Protein AF-A0A6J4K923-F1 (afdb_monomer_lite)

Structure (mmCIF, N/CA/C/O backbone):
data_AF-A0A6J4K923-F1
#
_entry.id   AF-A0A6J4K923-F1
#
loop_
_atom_site.group_PDB
_atom_site.id
_atom_site.type_symbol
_atom_site.label_atom_id
_atom_site.label_alt_id
_atom_site.label_comp_id
_atom_site.label_asym_id
_atom_site.label_entity_id
_atom_site.label_seq_id
_atom_site.pdbx_PDB_ins_code
_atom_site.Cartn_x
_atom_site.Cartn_y
_atom_site.Cartn_z
_atom_site.occupancy
_atom_site.B_iso_or_equiv
_atom_site.auth_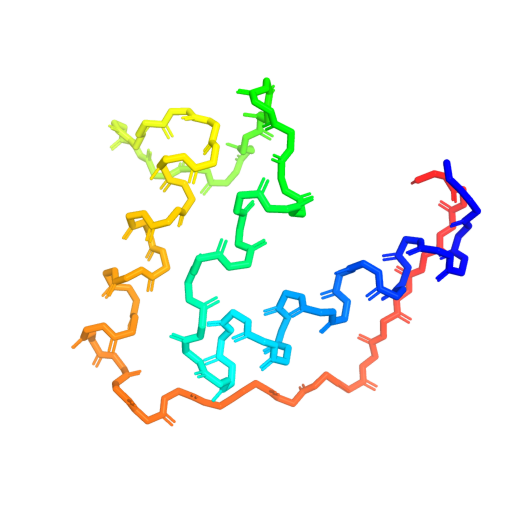seq_id
_atom_site.auth_comp_id
_atom_site.auth_asym_id
_atom_site.auth_atom_id
_atom_site.pdbx_PDB_model_num
ATOM 1 N N . MET A 1 1 ? -7.841 10.910 10.393 1.00 79.31 1 MET A N 1
ATOM 2 C CA . MET A 1 1 ? -8.774 9.808 10.066 1.00 79.31 1 MET A CA 1
ATOM 3 C C . MET A 1 1 ? -8.980 9.021 11.346 1.00 79.31 1 MET A C 1
ATOM 5 O O . MET A 1 1 ? -8.118 9.039 12.206 1.00 79.31 1 MET A O 1
ATOM 9 N N . SER A 1 2 ? -10.114 8.369 11.552 1.00 93.69 2 SER A N 1
ATOM 10 C CA . SER A 1 2 ? -10.227 7.460 12.694 1.00 93.69 2 SER A CA 1
ATOM 11 C C . SER A 1 2 ? -9.260 6.284 12.535 1.00 93.69 2 SER A C 1
ATOM 13 O O . SER A 1 2 ? -8.955 5.858 11.419 1.00 93.69 2 SER A O 1
ATOM 15 N N . ALA A 1 3 ? -8.838 5.703 13.660 1.00 95.00 3 ALA A N 1
ATOM 16 C CA . ALA A 1 3 ? -8.007 4.506 13.646 1.00 95.00 3 ALA A CA 1
ATOM 17 C C . ALA A 1 3 ? -8.631 3.391 12.788 1.00 95.00 3 ALA A C 1
ATOM 19 O O . ALA A 1 3 ? -7.913 2.695 12.088 1.00 95.00 3 ALA A O 1
ATOM 20 N N . GLU A 1 4 ? -9.957 3.232 12.790 1.00 94.06 4 GLU A N 1
ATOM 21 C CA . GLU A 1 4 ? -10.650 2.233 11.967 1.00 94.06 4 GLU A CA 1
ATOM 22 C C . GLU A 1 4 ? -10.557 2.534 10.462 1.00 94.06 4 GLU A C 1
ATOM 24 O O . GLU A 1 4 ? -10.266 1.631 9.675 1.00 94.06 4 GLU A O 1
ATOM 29 N N . GLU A 1 5 ? -10.702 3.799 10.058 1.00 95.00 5 GLU A N 1
ATOM 30 C CA . GLU A 1 5 ? -10.496 4.223 8.666 1.00 95.00 5 GLU A CA 1
ATOM 31 C C . GLU A 1 5 ? -9.052 3.980 8.213 1.00 95.00 5 GLU A C 1
ATOM 33 O O . GLU A 1 5 ? -8.831 3.498 7.102 1.00 95.00 5 GLU A O 1
ATOM 38 N N . ASN A 1 6 ? -8.067 4.219 9.083 1.00 95.25 6 ASN A N 1
ATOM 39 C CA . ASN A 1 6 ? -6.661 3.930 8.789 1.00 95.25 6 ASN A CA 1
ATOM 40 C C . ASN A 1 6 ? -6.431 2.439 8.537 1.00 95.25 6 ASN A C 1
ATOM 42 O O . ASN A 1 6 ? -5.747 2.063 7.582 1.00 95.25 6 ASN A O 1
ATOM 46 N N . ARG A 1 7 ? -7.041 1.578 9.365 1.00 95.44 7 ARG A N 1
ATOM 47 C CA . ARG A 1 7 ? -6.978 0.119 9.187 1.00 95.44 7 ARG A CA 1
ATOM 48 C C . ARG A 1 7 ? -7.576 -0.304 7.854 1.00 95.44 7 ARG A C 1
ATOM 50 O O . ARG A 1 7 ? -6.992 -1.140 7.168 1.00 95.44 7 ARG A O 1
ATOM 57 N N . ALA A 1 8 ? -8.716 0.276 7.486 1.00 95.50 8 ALA A N 1
ATOM 58 C CA . ALA A 1 8 ? -9.365 -0.016 6.218 1.00 95.50 8 ALA A CA 1
ATOM 59 C C . ALA A 1 8 ? -8.486 0.407 5.031 1.00 95.50 8 ALA A C 1
ATOM 61 O O . ALA A 1 8 ? -8.270 -0.387 4.116 1.00 95.50 8 ALA A O 1
ATOM 62 N N . VAL A 1 9 ? -7.920 1.618 5.071 1.00 96.19 9 VAL A N 1
ATOM 63 C CA . VAL A 1 9 ? -7.047 2.138 4.009 1.00 96.19 9 VAL A CA 1
ATOM 64 C C . VAL A 1 9 ? -5.799 1.278 3.829 1.00 96.19 9 VAL A C 1
ATOM 66 O O . VAL A 1 9 ? -5.520 0.852 2.709 1.00 96.19 9 VAL A O 1
ATOM 69 N N . ILE A 1 10 ? -5.074 0.948 4.902 1.00 95.94 10 ILE A N 1
ATOM 70 C CA . ILE A 1 10 ? -3.865 0.124 4.764 1.00 95.94 10 ILE A CA 1
ATOM 71 C C . ILE A 1 10 ? -4.195 -1.330 4.389 1.00 95.94 10 ILE A C 1
ATOM 73 O O . ILE A 1 10 ? -3.441 -1.962 3.652 1.00 95.94 10 ILE A O 1
ATOM 77 N N . GLY A 1 11 ? -5.357 -1.848 4.803 1.00 97.06 11 GLY A N 1
ATOM 78 C CA . GLY A 1 11 ? -5.857 -3.151 4.361 1.00 97.06 11 GLY A CA 1
ATOM 79 C C . GLY A 1 11 ? -6.028 -3.236 2.840 1.00 97.06 11 GLY A C 1
ATOM 80 O O . GLY A 1 11 ? -5.639 -4.237 2.236 1.00 97.06 11 GLY A O 1
ATOM 81 N N . ARG A 1 12 ? -6.518 -2.161 2.203 1.00 97.69 12 ARG A N 1
ATOM 82 C CA . ARG A 1 12 ? -6.624 -2.073 0.735 1.00 97.69 12 ARG A CA 1
ATOM 83 C C . ARG A 1 12 ? -5.263 -2.146 0.044 1.00 97.69 12 ARG A C 1
ATOM 85 O O . ARG A 1 12 ? -5.176 -2.716 -1.036 1.00 97.69 12 ARG A O 1
ATOM 92 N N . VAL A 1 13 ? -4.193 -1.629 0.654 1.00 97.44 13 VAL A N 1
ATOM 93 C CA . VAL A 1 13 ? -2.840 -1.745 0.082 1.00 97.44 13 VAL A CA 1
ATOM 94 C C . VAL A 1 13 ? -2.421 -3.215 -0.003 1.00 97.44 13 VAL A C 1
ATOM 96 O O . VAL A 1 13 ? -2.013 -3.679 -1.062 1.00 97.44 13 VAL A O 1
ATOM 99 N N . PHE A 1 14 ? -2.564 -3.985 1.074 1.00 97.94 14 PHE A N 1
ATOM 100 C CA . PHE A 1 14 ? -2.179 -5.400 1.039 1.00 97.94 14 PHE A CA 1
ATOM 101 C C . PHE A 1 14 ? -3.045 -6.212 0.069 1.00 97.94 14 PHE A C 1
ATOM 103 O O . PHE A 1 14 ? -2.518 -6.994 -0.721 1.00 97.94 14 PHE A O 1
ATOM 110 N N . GLU A 1 15 ? -4.360 -5.998 0.084 1.00 98.12 15 GLU A N 1
ATOM 111 C CA . GLU A 1 15 ? -5.275 -6.796 -0.727 1.00 98.12 15 GLU A CA 1
ATOM 112 C C . GLU A 1 15 ? -5.294 -6.376 -2.203 1.00 98.12 15 GLU A C 1
ATOM 114 O O . GLU A 1 15 ? -5.142 -7.202 -3.100 1.00 98.12 15 GLU A O 1
ATOM 119 N N . GLU A 1 16 ? -5.473 -5.092 -2.496 1.00 98.25 16 GLU A N 1
ATOM 120 C CA . GLU A 1 16 ? -5.639 -4.635 -3.875 1.00 98.25 16 GLU A CA 1
ATOM 121 C C . GLU A 1 16 ? -4.295 -4.431 -4.571 1.00 98.25 16 GLU A C 1
ATOM 123 O O . GLU A 1 16 ? -4.122 -4.890 -5.700 1.00 98.25 16 GLU A O 1
ATOM 128 N N . VAL A 1 17 ? -3.333 -3.788 -3.903 1.00 97.81 17 VAL A N 1
ATOM 129 C CA . VAL A 1 17 ? -2.051 -3.440 -4.531 1.00 97.81 17 VAL A CA 1
ATOM 130 C C . VAL A 1 17 ? -1.129 -4.655 -4.615 1.00 97.81 17 VAL A C 1
ATOM 132 O O . VAL A 1 17 ? -0.570 -4.899 -5.680 1.00 97.81 17 VAL A O 1
ATOM 135 N N . LEU A 1 18 ? -0.973 -5.429 -3.534 1.00 97.81 18 LEU A N 1
ATOM 136 C CA . LEU A 1 18 ? -0.047 -6.570 -3.519 1.00 97.81 18 LEU A CA 1
ATOM 137 C C . LEU A 1 18 ? -0.712 -7.867 -3.991 1.00 97.81 18 LEU A C 1
ATOM 139 O O . LEU A 1 18 ? -0.280 -8.432 -4.992 1.00 97.81 18 LEU A O 1
ATOM 143 N N . ASN A 1 19 ? -1.781 -8.322 -3.327 1.00 98.00 19 ASN A N 1
ATOM 144 C CA . ASN A 1 19 ? -2.379 -9.633 -3.620 1.00 98.00 19 ASN A CA 1
ATOM 145 C C . ASN A 1 19 ? -3.076 -9.684 -4.984 1.00 98.00 19 ASN A C 1
ATOM 147 O O . ASN A 1 19 ? -2.958 -10.673 -5.706 1.00 98.00 19 ASN A O 1
ATOM 151 N N . ARG A 1 20 ? -3.808 -8.626 -5.351 1.00 97.75 20 ARG A N 1
ATOM 152 C CA . ARG A 1 20 ? -4.489 -8.517 -6.654 1.00 97.75 20 ARG A CA 1
ATOM 153 C C . ARG A 1 20 ? -3.647 -7.818 -7.721 1.00 97.75 20 ARG A C 1
ATOM 155 O O . ARG A 1 20 ? -4.123 -7.676 -8.846 1.00 97.75 20 ARG A O 1
ATOM 162 N N . GLN A 1 21 ? -2.430 -7.391 -7.373 1.00 97.00 21 GLN A N 1
ATOM 163 C CA . GLN A 1 21 ? -1.482 -6.709 -8.261 1.00 97.00 21 GLN A CA 1
ATOM 164 C C . GLN A 1 21 ? -2.083 -5.487 -8.982 1.00 97.00 21 GLN A C 1
ATOM 166 O O . GLN A 1 21 ? -1.680 -5.136 -10.092 1.00 97.00 21 GLN A O 1
ATOM 171 N N . ASN A 1 22 ? -3.057 -4.819 -8.356 1.00 97.25 22 ASN A N 1
ATOM 172 C CA . ASN A 1 22 ? -3.709 -3.634 -8.896 1.00 97.25 22 ASN A CA 1
ATOM 173 C C . ASN A 1 22 ? -2.958 -2.370 -8.453 1.00 97.25 22 ASN A C 1
ATOM 175 O O . ASN A 1 22 ? -3.382 -1.640 -7.556 1.00 97.25 22 ASN A O 1
ATOM 179 N N . VAL A 1 23 ? -1.806 -2.136 -9.084 1.00 95.81 23 VAL A N 1
ATOM 180 C CA . VAL A 1 23 ? -0.865 -1.056 -8.736 1.00 95.81 23 VAL A CA 1
ATOM 181 C C . VAL A 1 23 ? -1.491 0.339 -8.874 1.00 95.81 23 VAL A C 1
ATOM 183 O O . VAL A 1 23 ? -1.074 1.272 -8.189 1.00 95.81 23 VAL A O 1
ATOM 186 N N . ASP A 1 24 ? -2.527 0.499 -9.698 1.00 95.62 24 ASP A N 1
ATOM 187 C CA . ASP A 1 24 ? -3.170 1.798 -9.920 1.00 95.62 24 ASP A CA 1
ATOM 188 C C . ASP A 1 24 ? -3.958 2.322 -8.717 1.00 95.62 24 ASP A C 1
ATOM 190 O O . ASP A 1 24 ? -4.080 3.535 -8.561 1.00 95.62 24 ASP A O 1
ATOM 194 N N . VAL A 1 25 ? -4.360 1.445 -7.791 1.00 97.12 25 VAL A N 1
ATOM 195 C CA . VAL A 1 25 ? -5.007 1.837 -6.523 1.00 97.12 25 VAL A CA 1
ATOM 196 C C . VAL A 1 25 ? -4.093 2.727 -5.667 1.00 97.12 25 VAL A C 1
ATOM 198 O O . VAL A 1 25 ? -4.571 3.485 -4.825 1.00 97.12 25 VAL A O 1
ATOM 201 N N . ILE A 1 26 ? -2.777 2.719 -5.911 1.00 96.94 26 ILE A N 1
ATOM 202 C CA . ILE A 1 26 ? -1.837 3.627 -5.243 1.00 96.94 26 ILE A CA 1
ATOM 203 C C . ILE A 1 26 ? -2.198 5.104 -5.480 1.00 96.94 26 ILE A C 1
ATOM 205 O O . ILE A 1 26 ? -2.032 5.902 -4.560 1.00 96.94 26 ILE A O 1
ATOM 209 N N . ASP A 1 27 ? -2.736 5.476 -6.648 1.00 95.75 27 ASP A N 1
ATOM 210 C CA . ASP A 1 27 ? -3.128 6.872 -6.918 1.00 95.75 27 ASP A CA 1
ATOM 211 C C . ASP A 1 27 ? -4.321 7.330 -6.064 1.00 95.75 27 ASP A C 1
ATOM 213 O O . ASP A 1 27 ? -4.492 8.524 -5.829 1.00 95.75 27 ASP A O 1
ATOM 217 N N . GLU A 1 28 ? -5.148 6.390 -5.600 1.00 96.12 28 GLU A N 1
ATOM 218 C CA . GLU A 1 28 ? -6.288 6.674 -4.725 1.00 96.12 28 GLU A CA 1
ATOM 219 C C . GLU A 1 28 ? -5.875 6.760 -3.253 1.00 96.12 28 GLU A C 1
ATOM 221 O O . GLU A 1 28 ? -6.462 7.522 -2.487 1.00 96.12 28 GLU A O 1
ATOM 226 N N . LEU A 1 29 ? -4.909 5.931 -2.844 1.00 96.00 29 LEU A N 1
ATOM 227 C CA . LEU A 1 29 ? -4.575 5.720 -1.434 1.00 96.00 29 LEU A CA 1
ATOM 228 C C . LEU A 1 29 ? -3.420 6.591 -0.935 1.00 96.00 29 LEU A C 1
ATOM 230 O O . LEU A 1 29 ? -3.345 6.865 0.262 1.00 96.00 29 LEU A O 1
ATOM 234 N N . PHE A 1 30 ? -2.505 7.000 -1.815 1.00 95.94 30 PHE A N 1
ATOM 235 C CA . PHE A 1 30 ? -1.292 7.712 -1.422 1.00 95.94 30 PHE A CA 1
ATOM 236 C C . PHE A 1 30 ? -1.369 9.187 -1.809 1.00 95.94 30 PHE A C 1
ATOM 238 O O . PHE A 1 30 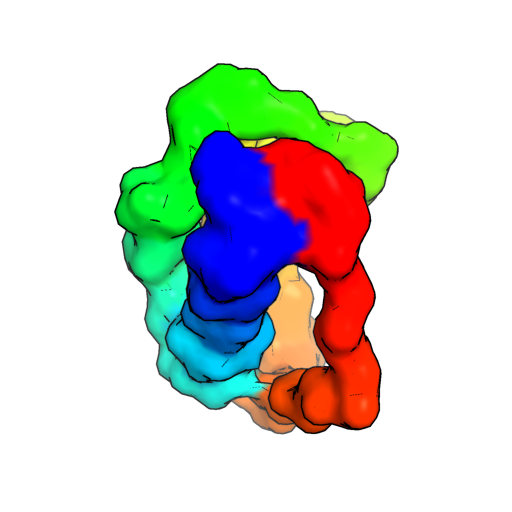? -1.620 9.545 -2.958 1.00 95.94 30 PHE A O 1
ATOM 245 N N . ALA A 1 31 ? -1.095 10.057 -0.838 1.00 95.56 31 ALA A N 1
ATOM 246 C CA . ALA A 1 31 ? -1.046 11.494 -1.065 1.00 95.56 31 ALA A CA 1
ATOM 247 C C . ALA A 1 31 ? 0.127 11.880 -1.983 1.00 95.56 31 ALA A C 1
ATOM 249 O O . ALA A 1 31 ? 1.192 11.258 -1.958 1.00 95.56 31 ALA A O 1
ATOM 250 N N . ALA A 1 32 ? -0.053 12.941 -2.773 1.00 94.12 32 ALA A N 1
ATOM 251 C CA . ALA A 1 32 ? 0.964 13.431 -3.707 1.00 94.12 32 ALA A CA 1
ATOM 252 C C . ALA A 1 32 ? 2.278 13.839 -3.012 1.00 94.12 32 ALA A C 1
ATOM 254 O O . ALA A 1 32 ? 3.352 13.734 -3.601 1.00 94.12 32 ALA A O 1
ATOM 255 N N . ASP A 1 33 ? 2.188 14.274 -1.757 1.00 93.81 33 ASP A N 1
ATOM 256 C CA . ASP A 1 33 ? 3.290 14.694 -0.894 1.00 93.81 33 ASP A CA 1
ATOM 257 C C . ASP A 1 33 ? 3.768 13.591 0.068 1.00 93.81 33 ASP A C 1
ATOM 259 O O . ASP A 1 33 ? 4.490 13.880 1.022 1.00 93.81 33 ASP A O 1
ATOM 263 N N . LEU A 1 34 ? 3.417 12.322 -0.192 1.00 94.12 34 LEU A N 1
ATOM 264 C CA . LEU A 1 34 ? 3.886 11.174 0.584 1.00 94.12 34 LEU A CA 1
ATOM 265 C C . LEU A 1 34 ? 5.408 11.211 0.785 1.00 94.12 34 LEU A C 1
ATOM 267 O O . LEU A 1 34 ? 6.196 11.152 -0.168 1.00 94.12 34 LEU A O 1
ATOM 271 N N . VAL A 1 35 ? 5.804 11.167 2.056 1.00 92.12 35 VAL A N 1
ATOM 272 C CA . VAL A 1 35 ? 7.183 10.946 2.484 1.00 92.12 35 VAL A CA 1
ATOM 273 C C . VAL A 1 35 ? 7.358 9.472 2.843 1.00 92.12 35 VAL A C 1
ATOM 275 O O . VAL A 1 35 ? 6.919 9.017 3.897 1.00 92.12 35 VAL A O 1
ATOM 278 N N . ASN A 1 36 ? 8.014 8.707 1.969 1.00 92.62 36 ASN A N 1
ATOM 279 C CA . ASN A 1 36 ? 8.371 7.321 2.261 1.00 92.62 36 ASN A CA 1
ATOM 280 C C . ASN A 1 36 ? 9.723 7.260 2.992 1.00 92.62 36 ASN A C 1
ATOM 282 O O . ASN A 1 36 ? 10.785 7.354 2.378 1.00 92.62 36 ASN A O 1
ATOM 286 N N . HIS A 1 37 ? 9.685 7.067 4.310 1.00 93.44 37 HIS A N 1
ATOM 287 C CA . HIS A 1 37 ? 10.882 6.960 5.153 1.00 93.44 37 HIS A CA 1
ATOM 288 C C . HIS A 1 37 ? 11.693 5.671 4.947 1.00 93.44 37 HIS A C 1
ATOM 290 O O . HIS A 1 37 ? 12.819 5.575 5.431 1.00 93.44 37 HIS A O 1
ATOM 296 N N . SER A 1 38 ? 11.142 4.692 4.231 1.00 91.12 38 SER A N 1
ATOM 297 C CA . SER A 1 38 ? 11.809 3.436 3.873 1.00 91.12 38 SER A CA 1
ATOM 298 C C . SER A 1 38 ? 12.165 3.369 2.386 1.00 91.12 38 SER A C 1
ATOM 300 O O . SER A 1 38 ? 12.475 2.291 1.882 1.00 91.12 38 SER A O 1
ATOM 302 N N . ALA A 1 39 ? 12.109 4.501 1.679 1.00 91.81 39 ALA A N 1
ATOM 303 C CA . ALA A 1 39 ? 12.473 4.577 0.273 1.00 91.81 39 ALA A CA 1
ATOM 304 C C . ALA A 1 39 ? 13.927 4.134 0.046 1.00 91.81 39 ALA A C 1
ATOM 306 O O . ALA A 1 39 ? 14.829 4.468 0.821 1.00 91.81 39 ALA A O 1
ATOM 307 N N . TRP A 1 40 ? 14.165 3.405 -1.044 1.00 89.88 40 TRP A N 1
ATOM 308 C CA . TRP A 1 40 ? 15.521 3.061 -1.458 1.00 89.88 40 TRP A CA 1
ATOM 309 C C . TRP A 1 40 ? 16.298 4.310 -1.903 1.00 89.88 40 TRP A C 1
ATOM 311 O O . TRP A 1 40 ? 15.696 5.287 -2.362 1.00 89.88 40 TRP A O 1
ATOM 321 N N . PRO A 1 41 ? 17.642 4.306 -1.815 1.00 90.81 41 PRO A N 1
ATOM 322 C CA . PRO A 1 41 ? 18.449 5.407 -2.329 1.00 90.81 41 PRO A CA 1
ATOM 323 C C . PRO A 1 41 ? 18.129 5.705 -3.802 1.00 90.81 41 PRO A C 1
ATOM 325 O O . PRO A 1 41 ? 18.278 4.842 -4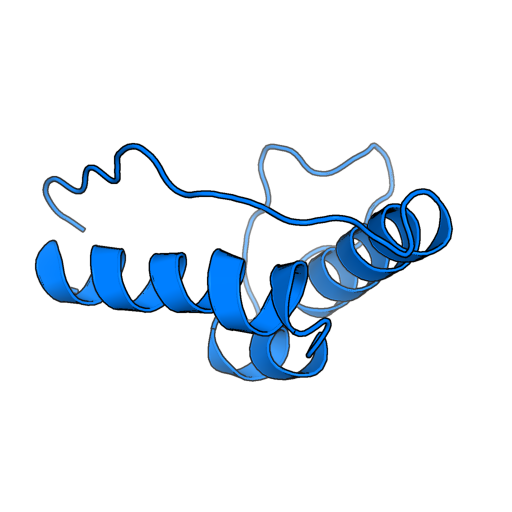.662 1.00 90.81 41 PRO A O 1
ATOM 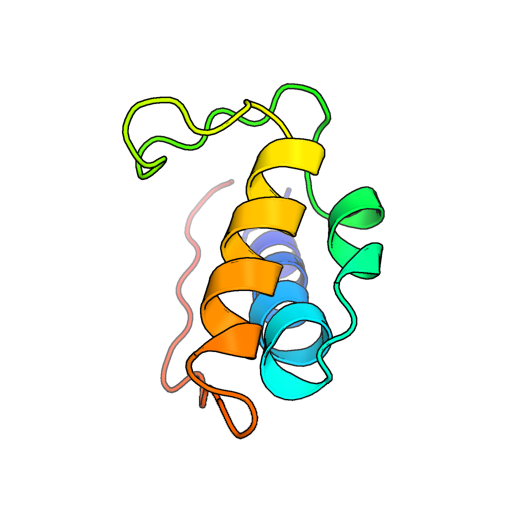328 N N . GLY A 1 42 ? 17.702 6.938 -4.089 1.00 89.25 42 GLY A N 1
ATOM 329 C CA . GLY A 1 42 ? 17.353 7.383 -5.443 1.00 89.25 42 GLY A CA 1
ATOM 330 C C . GLY A 1 42 ? 15.923 7.069 -5.896 1.00 89.25 42 GLY A C 1
ATOM 331 O O . GLY A 1 42 ? 15.563 7.446 -7.009 1.00 89.25 42 GLY A O 1
ATOM 332 N N . GLN A 1 43 ? 15.097 6.431 -5.061 1.00 90.88 43 GLN A N 1
ATOM 333 C CA . GLN A 1 43 ? 13.680 6.226 -5.359 1.00 90.88 43 GLN A CA 1
ATOM 334 C C . GLN A 1 43 ? 12.948 7.575 -5.430 1.00 90.88 43 GLN A C 1
ATOM 336 O O . GLN A 1 43 ? 13.161 8.460 -4.597 1.00 90.88 43 GLN A O 1
ATOM 341 N N . ALA A 1 44 ? 12.078 7.734 -6.431 1.00 90.50 44 ALA A N 1
ATOM 342 C CA . ALA A 1 44 ? 11.244 8.924 -6.559 1.00 90.50 44 ALA A CA 1
ATOM 343 C C . ALA A 1 44 ? 10.313 9.090 -5.341 1.00 90.50 44 ALA A C 1
ATOM 345 O O . ALA A 1 44 ? 9.946 8.119 -4.679 1.00 90.50 44 ALA A O 1
ATOM 346 N N . THR A 1 45 ? 9.915 10.325 -5.041 1.00 91.31 45 THR A N 1
ATOM 347 C CA . THR A 1 45 ? 8.963 10.615 -3.959 1.00 91.31 45 THR A CA 1
ATOM 348 C C . THR A 1 45 ? 7.517 10.440 -4.425 1.00 91.31 45 THR A C 1
ATOM 350 O O . THR A 1 45 ? 7.236 10.386 -5.627 1.00 91.31 45 THR A O 1
ATOM 353 N N . GLY A 1 46 ? 6.580 10.397 -3.475 1.00 93.50 46 GLY A N 1
ATOM 354 C CA . GLY A 1 46 ? 5.157 10.374 -3.795 1.00 93.50 46 GLY A CA 1
ATOM 355 C C . GLY A 1 46 ? 4.646 9.040 -4.369 1.00 93.50 46 GLY A C 1
ATOM 356 O O . GLY A 1 46 ? 5.365 8.035 -4.392 1.00 93.50 46 GLY A O 1
ATOM 357 N N . PRO A 1 47 ? 3.400 9.028 -4.879 1.00 95.31 47 PRO A N 1
ATOM 358 C CA . PRO A 1 47 ? 2.738 7.831 -5.402 1.00 95.31 47 PRO A CA 1
ATOM 359 C C . PRO A 1 47 ? 3.494 7.176 -6.563 1.00 95.31 47 PRO A C 1
ATOM 361 O O . PRO A 1 47 ? 3.591 5.953 -6.625 1.00 95.31 47 PRO A O 1
ATOM 364 N N . ALA A 1 48 ? 4.101 7.976 -7.446 1.00 93.31 48 ALA A N 1
ATOM 365 C CA . ALA A 1 48 ? 4.857 7.472 -8.592 1.00 93.31 48 ALA A CA 1
ATOM 366 C C . ALA A 1 48 ? 6.052 6.601 -8.166 1.00 93.31 48 ALA A C 1
ATOM 368 O O . ALA A 1 48 ? 6.256 5.515 -8.709 1.00 93.31 48 ALA A O 1
ATOM 369 N N . GLY A 1 49 ? 6.810 7.043 -7.157 1.00 93.81 49 GLY A N 1
ATOM 370 C CA . GLY A 1 49 ? 7.918 6.262 -6.612 1.00 93.81 49 GLY A CA 1
ATOM 371 C C . GLY A 1 49 ? 7.466 5.003 -5.878 1.00 93.81 49 GLY A C 1
ATOM 372 O O . GLY A 1 49 ? 8.150 3.981 -5.934 1.00 93.81 49 GLY A O 1
ATOM 373 N N . THR A 1 50 ? 6.306 5.041 -5.221 1.00 95.62 50 THR A N 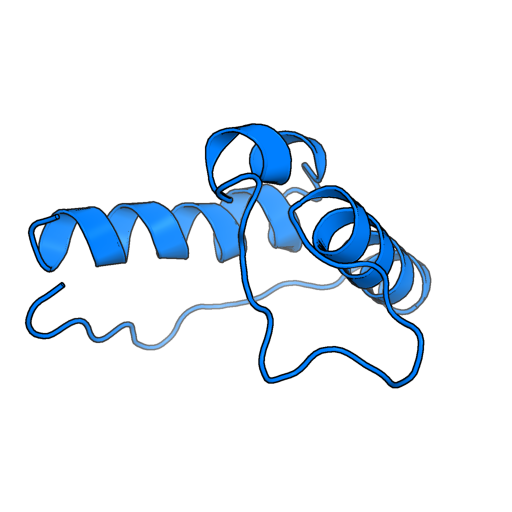1
ATOM 374 C CA . THR A 1 50 ? 5.704 3.855 -4.593 1.00 95.62 50 THR A CA 1
ATOM 375 C C . THR A 1 50 ? 5.256 2.835 -5.641 1.00 95.62 50 THR A C 1
ATOM 377 O O . THR A 1 50 ? 5.577 1.656 -5.504 1.00 95.62 50 THR A O 1
ATOM 380 N N . LYS A 1 51 ? 4.591 3.272 -6.722 1.00 95.56 51 LYS A N 1
ATOM 381 C CA . LYS A 1 51 ? 4.193 2.396 -7.838 1.00 95.56 51 LYS A CA 1
ATOM 382 C C . LYS A 1 51 ? 5.388 1.680 -8.451 1.00 95.56 51 LYS A C 1
ATOM 384 O O . LYS A 1 51 ? 5.327 0.472 -8.661 1.00 95.56 51 LYS A O 1
ATOM 389 N N . GLN A 1 52 ? 6.472 2.414 -8.707 1.00 94.69 52 GLN A N 1
ATOM 390 C CA . GLN A 1 52 ? 7.693 1.832 -9.257 1.00 94.69 52 GLN A CA 1
ATOM 391 C C . GLN A 1 52 ? 8.253 0.741 -8.334 1.00 94.69 52 GLN A C 1
ATOM 393 O O . GLN A 1 52 ? 8.499 -0.371 -8.793 1.00 94.69 52 GLN A O 1
ATOM 398 N N . ALA A 1 53 ? 8.399 1.026 -7.038 1.00 94.56 53 ALA A N 1
ATOM 399 C CA . ALA A 1 53 ? 8.942 0.055 -6.090 1.00 94.56 53 ALA A CA 1
ATOM 400 C C . ALA A 1 53 ? 8.068 -1.205 -5.972 1.00 94.56 53 ALA A C 1
ATOM 402 O O . ALA A 1 53 ? 8.591 -2.318 -5.966 1.00 94.56 53 ALA A O 1
ATOM 403 N N . VAL A 1 54 ? 6.739 -1.056 -5.933 1.00 96.00 54 VAL A N 1
ATOM 404 C CA . VAL A 1 54 ? 5.818 -2.204 -5.921 1.00 96.00 54 VAL A CA 1
ATOM 405 C C . VAL A 1 54 ? 5.945 -3.025 -7.205 1.00 96.00 54 VAL A C 1
ATOM 407 O O . VAL A 1 54 ? 6.037 -4.249 -7.134 1.00 96.00 54 VAL A O 1
ATOM 410 N N . ALA A 1 55 ? 5.993 -2.376 -8.370 1.00 94.94 55 ALA A N 1
ATOM 411 C CA . ALA A 1 55 ? 6.152 -3.066 -9.647 1.00 94.94 55 ALA A CA 1
ATOM 412 C C . ALA A 1 55 ? 7.478 -3.843 -9.725 1.00 94.94 55 ALA A C 1
ATOM 414 O O . ALA A 1 55 ? 7.498 -4.971 -10.213 1.00 94.94 55 ALA A O 1
ATOM 415 N N . G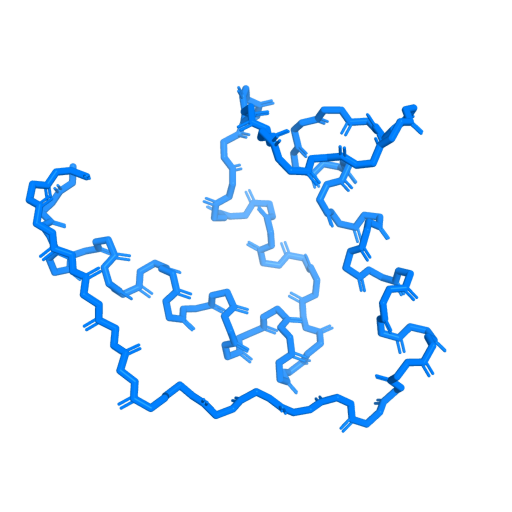LU A 1 56 ? 8.571 -3.280 -9.202 1.00 94.62 56 GLU A N 1
ATOM 416 C CA . GLU A 1 56 ? 9.868 -3.959 -9.119 1.00 94.62 56 GLU A CA 1
ATOM 417 C C . GLU A 1 56 ? 9.807 -5.196 -8.207 1.00 94.62 56 GLU A C 1
ATOM 419 O O . GLU A 1 56 ? 10.312 -6.254 -8.580 1.00 94.62 56 GLU A O 1
ATOM 424 N N . VAL A 1 57 ? 9.128 -5.111 -7.057 1.00 95.50 57 VAL A N 1
ATOM 425 C CA . VAL A 1 57 ? 8.921 -6.265 -6.163 1.00 95.50 57 VAL A CA 1
ATOM 426 C C . VAL A 1 57 ? 8.102 -7.362 -6.847 1.00 95.50 57 VAL A C 1
ATOM 428 O O . VAL A 1 57 ? 8.506 -8.524 -6.822 1.00 95.50 57 VAL A O 1
ATOM 431 N N . LEU A 1 58 ? 6.984 -7.013 -7.490 1.00 96.25 58 LEU A N 1
ATOM 432 C CA . LEU A 1 58 ? 6.117 -7.977 -8.180 1.00 96.25 58 LEU A CA 1
ATOM 433 C C . LEU A 1 58 ? 6.790 -8.601 -9.411 1.00 96.25 58 LEU A C 1
ATOM 435 O O . LEU A 1 58 ? 6.512 -9.748 -9.746 1.00 96.25 58 LEU A O 1
ATOM 439 N N . ALA A 1 59 ? 7.712 -7.894 -10.068 1.00 96.38 59 ALA A N 1
ATOM 440 C CA . ALA A 1 59 ? 8.501 -8.465 -11.157 1.00 96.38 59 ALA A CA 1
ATOM 441 C C . ALA A 1 59 ? 9.470 -9.560 -10.669 1.00 96.38 59 ALA A C 1
ATOM 443 O O . ALA A 1 59 ? 9.735 -10.515 -11.400 1.00 96.38 59 ALA A O 1
ATOM 444 N N . VAL A 1 60 ? 9.993 -9.431 -9.443 1.00 97.44 60 VAL A N 1
ATOM 445 C CA . VAL A 1 60 ? 10.876 -10.433 -8.818 1.00 97.44 60 VAL A CA 1
ATOM 446 C C . VAL A 1 60 ? 10.072 -11.585 -8.208 1.00 97.44 60 VAL A C 1
ATOM 448 O O . VAL A 1 60 ? 10.490 -12.739 -8.305 1.00 97.44 60 VAL A O 1
ATOM 451 N N . PHE A 1 61 ? 8.916 -11.282 -7.614 1.00 97.38 61 PHE A N 1
ATOM 452 C CA . PHE A 1 61 ? 8.020 -12.238 -6.962 1.00 97.38 61 PHE A CA 1
ATOM 453 C C . PHE A 1 61 ? 6.622 -12.185 -7.602 1.00 97.38 61 PHE A C 1
ATOM 455 O O . PHE A 1 61 ? 5.700 -11.596 -7.033 1.00 97.38 61 PHE A O 1
ATOM 462 N N . PRO A 1 62 ? 6.443 -12.780 -8.794 1.00 95.69 62 PRO A N 1
ATOM 463 C CA . PRO A 1 62 ? 5.197 -12.665 -9.555 1.00 95.69 62 PRO A CA 1
ATOM 464 C C . PRO A 1 62 ? 4.004 -13.375 -8.905 1.00 95.69 62 PRO A C 1
ATOM 466 O O . PRO A 1 62 ? 2.862 -13.084 -9.252 1.00 95.69 62 PRO A O 1
ATOM 469 N N . ASP A 1 63 ? 4.250 -14.291 -7.972 1.00 96.38 63 ASP A N 1
ATOM 470 C CA . ASP A 1 63 ? 3.258 -15.030 -7.189 1.00 96.38 63 ASP A CA 1
ATOM 471 C C . ASP A 1 63 ? 3.179 -14.559 -5.726 1.00 96.38 63 ASP A C 1
ATOM 473 O O . ASP A 1 63 ? 2.653 -15.276 -4.872 1.00 96.38 63 ASP A O 1
ATOM 477 N N . LEU A 1 64 ? 3.694 -13.358 -5.424 1.00 97.69 64 LEU A N 1
ATOM 478 C CA . LEU A 1 64 ? 3.647 -12.780 -4.084 1.00 97.69 64 LEU A CA 1
ATOM 479 C C . LEU A 1 64 ? 2.213 -12.773 -3.537 1.00 97.69 64 LEU A C 1
ATOM 481 O O . LEU A 1 64 ? 1.300 -12.212 -4.142 1.00 97.69 64 LEU A O 1
ATOM 485 N N . HIS A 1 65 ? 2.050 -13.333 -2.341 1.00 97.94 65 HIS A N 1
ATOM 486 C CA . HIS A 1 65 ? 0.819 -13.255 -1.571 1.00 97.94 65 HIS A CA 1
ATOM 487 C C . HIS A 1 65 ? 1.131 -12.867 -0.127 1.00 97.94 65 HIS A C 1
ATOM 489 O O . HIS A 1 65 ? 2.003 -13.450 0.518 1.00 97.94 65 HIS A O 1
ATOM 495 N N . VAL A 1 66 ? 0.401 -11.881 0.382 1.00 97.94 66 VAL A N 1
ATOM 496 C CA . VAL A 1 66 ? 0.521 -11.346 1.734 1.00 97.94 66 VAL A CA 1
ATOM 497 C C . VAL A 1 66 ? -0.713 -11.734 2.537 1.00 97.94 66 VAL A C 1
ATOM 499 O O . VAL A 1 66 ? -1.838 -11.354 2.212 1.00 97.94 66 VAL A O 1
ATOM 502 N N . THR A 1 67 ? -0.489 -12.449 3.637 1.00 98.00 67 THR A N 1
ATOM 503 C CA . THR A 1 67 ? -1.504 -12.702 4.663 1.00 98.00 67 THR A CA 1
ATOM 504 C C . THR A 1 67 ? -1.288 -11.740 5.826 1.00 98.00 67 THR A C 1
ATOM 506 O O . THR A 1 67 ? -0.252 -11.775 6.487 1.00 98.00 67 THR A O 1
ATOM 509 N N . VAL A 1 68 ? -2.267 -10.872 6.085 1.00 96.94 68 VAL A N 1
ATOM 510 C CA . VAL A 1 68 ? -2.230 -9.951 7.228 1.00 96.94 68 VAL A CA 1
ATOM 511 C C . VAL A 1 68 ? -2.681 -10.701 8.482 1.00 96.94 68 VAL A C 1
ATOM 513 O O . VAL A 1 68 ? -3.871 -10.931 8.676 1.00 96.94 68 VAL A O 1
ATOM 516 N N . GLU A 1 69 ? -1.734 -11.091 9.336 1.00 97.94 69 GLU A N 1
ATOM 517 C CA . GLU A 1 69 ? -2.030 -11.793 10.598 1.00 97.94 69 GLU A CA 1
ATOM 518 C C . GLU A 1 69 ? -2.573 -10.852 11.678 1.00 97.94 69 GLU A C 1
ATOM 520 O O . GLU A 1 69 ? -3.428 -11.220 12.484 1.00 97.94 69 GLU A O 1
ATOM 525 N N . ALA A 1 70 ? -2.071 -9.620 11.690 1.00 96.12 70 ALA A N 1
ATOM 526 C CA . ALA A 1 70 ? -2.487 -8.584 12.610 1.00 96.12 70 ALA A CA 1
ATOM 527 C C . ALA A 1 70 ? -2.327 -7.216 11.958 1.00 96.12 70 ALA A C 1
ATOM 529 O O . ALA A 1 70 ? -1.390 -6.957 11.205 1.00 96.12 70 ALA A O 1
ATOM 530 N N . LEU A 1 71 ? -3.241 -6.323 12.303 1.00 95.19 71 LEU A N 1
ATOM 531 C CA . LEU A 1 71 ? -3.194 -4.925 11.927 1.00 95.19 71 LEU A CA 1
ATOM 532 C C . LEU A 1 71 ? -3.482 -4.147 13.208 1.00 95.19 71 LEU A C 1
ATOM 534 O O . LEU A 1 71 ? -4.356 -4.544 13.979 1.00 95.19 71 LEU A O 1
ATOM 538 N N . VAL A 1 72 ? -2.722 -3.091 13.484 1.00 95.69 72 VAL A N 1
ATOM 539 C CA . VAL A 1 72 ? -2.897 -2.234 14.663 1.00 95.69 72 VAL A CA 1
ATOM 540 C C . VAL A 1 72 ? -2.882 -0.781 14.203 1.00 95.69 72 VAL A C 1
ATOM 542 O O . VAL A 1 72 ? -2.053 -0.400 13.389 1.00 95.69 72 VAL A O 1
ATOM 545 N N . ALA A 1 73 ? -3.824 0.006 14.708 1.00 95.19 73 ALA A N 1
ATOM 546 C CA . ALA A 1 73 ? -3.921 1.443 14.511 1.00 95.19 73 ALA A CA 1
ATOM 547 C C . ALA A 1 73 ? -4.361 2.072 15.831 1.00 95.19 73 ALA A C 1
ATOM 549 O O . ALA A 1 73 ? -5.292 1.563 16.473 1.00 95.19 73 ALA A O 1
ATOM 550 N N . GLU A 1 74 ? -3.687 3.155 16.200 1.00 94.81 74 GLU A N 1
ATOM 551 C CA . GLU A 1 74 ? -3.912 3.964 17.393 1.00 94.81 74 GLU A CA 1
ATOM 552 C C . GLU A 1 74 ? -3.715 5.431 17.001 1.00 94.81 74 GLU A C 1
ATOM 554 O O . GLU A 1 74 ? -2.653 5.788 16.505 1.00 94.81 74 GLU A O 1
ATOM 559 N N . GLY A 1 75 ? -4.725 6.276 17.217 1.00 92.56 75 GLY A N 1
ATOM 560 C CA . GLY A 1 75 ? -4.693 7.654 16.719 1.00 92.56 75 GLY A CA 1
ATOM 561 C C . GLY A 1 75 ? -4.951 7.749 15.210 1.00 92.56 75 GLY A C 1
ATOM 562 O O . GLY A 1 75 ? -5.766 6.984 14.684 1.00 92.56 75 GLY A O 1
ATOM 563 N N . ASP A 1 76 ? -4.291 8.722 14.575 1.00 83.69 76 ASP A N 1
ATOM 564 C CA . ASP A 1 76 ? -4.284 8.964 13.122 1.00 83.69 76 ASP A CA 1
ATOM 565 C C . ASP A 1 76 ? -3.259 8.094 12.376 1.00 83.69 76 ASP A C 1
ATOM 567 O O . ASP A 1 76 ? -2.296 7.593 12.996 1.00 83.69 76 ASP A O 1
#

Secondary structure (DSSP, 8-state):
--HHHHHHHHHHIIIIIIIS--GGGHHHHS-TT---TTPPTTPPSHHHHHHHHHHHHHHH-TT-------------

InterPro domains:
  IPR009959 Polyketide cyclase SnoaL-like [PF07366] (10-76)
  IPR032710 NTF2-like domain superfamily [SSF54427] (4-76)

Radius of gyration: 12.84 Å; chains: 1; bounding box: 29×30×29 Å

Sequence (76 aa):
MSAEENRAVIGRVFEEVLNRQNVDVIDELFAADLVNHSAWPGQATGPAGTKQAVAEVLAVFPDLHVTVEALVAEGD

Organism: NCBI:txid166587

Foldseek 3Di:
DPQVVVQVLVVCCQVVCFQVVNLVCLVVRWDQQDDDPPQDVPQDDTSVSVSVVSVVVCVVVVNDHDDPPDDDGDDD

pLDDT: mean 94.93, std 3.1, range [79.31, 98.25]